Protein AF-A0A2M7DJ38-F1 (afdb_monomer_lite)

Structure (mmCIF, N/CA/C/O backbone):
data_AF-A0A2M7DJ38-F1
#
_entry.id   AF-A0A2M7DJ38-F1
#
loop_
_atom_site.group_PDB
_atom_site.id
_atom_site.type_symbol
_atom_site.label_atom_id
_atom_site.label_alt_id
_atom_site.label_comp_id
_atom_site.label_asym_id
_atom_site.label_entity_id
_atom_site.label_seq_id
_atom_site.pdbx_PDB_ins_code
_atom_site.Cartn_x
_atom_site.Cartn_y
_atom_site.Cartn_z
_atom_site.occupancy
_atom_site.B_iso_or_equiv
_atom_site.auth_seq_id
_atom_site.auth_comp_id
_atom_site.auth_asym_id
_atom_site.auth_atom_id
_atom_site.pdbx_PDB_model_num
ATOM 1 N N . MET A 1 1 ? -18.572 -9.466 9.621 1.00 60.94 1 MET A N 1
ATOM 2 C CA . MET A 1 1 ? -17.512 -9.680 10.631 1.00 60.94 1 MET A CA 1
ATOM 3 C C . MET A 1 1 ? -16.347 -8.767 10.285 1.00 60.94 1 MET A C 1
ATOM 5 O O . MET A 1 1 ? -15.605 -9.072 9.362 1.00 60.94 1 MET A O 1
ATOM 9 N N . TYR A 1 2 ? -16.219 -7.627 10.958 1.00 68.62 2 TYR A N 1
ATOM 10 C CA . TYR A 1 2 ? -15.214 -6.593 10.661 1.00 68.62 2 TYR A CA 1
ATOM 11 C C . TYR A 1 2 ? -13.769 -7.112 10.737 1.00 68.62 2 TYR A C 1
ATOM 13 O O . TYR A 1 2 ? -12.915 -6.686 9.970 1.00 68.62 2 TYR A O 1
ATOM 21 N N . TRP A 1 3 ? -13.540 -8.153 11.537 1.00 71.50 3 TRP A N 1
ATOM 22 C CA . TRP A 1 3 ? -12.306 -8.942 11.564 1.00 71.50 3 TRP A CA 1
ATOM 23 C C . TRP A 1 3 ? -11.920 -9.588 10.222 1.00 71.50 3 TRP A C 1
ATOM 25 O O . TRP A 1 3 ? -10.745 -9.636 9.875 1.00 71.50 3 TRP A O 1
ATOM 35 N N . PHE A 1 4 ? -12.893 -10.053 9.430 1.00 78.56 4 PHE A N 1
ATOM 36 C CA . PHE A 1 4 ? -12.621 -10.616 8.102 1.00 78.56 4 PHE A CA 1
ATOM 37 C C . PHE A 1 4 ? -12.141 -9.534 7.128 1.00 78.56 4 PHE A C 1
ATOM 39 O O . PHE A 1 4 ? -11.208 -9.757 6.365 1.00 78.56 4 PHE A O 1
ATOM 46 N N . LEU A 1 5 ? -12.738 -8.338 7.194 1.00 80.19 5 LEU A N 1
ATOM 47 C CA . LEU A 1 5 ? -12.307 -7.182 6.399 1.00 80.19 5 LEU A CA 1
ATOM 48 C C . LEU A 1 5 ? -10.890 -6.738 6.784 1.00 80.19 5 LEU A C 1
ATOM 50 O O . LEU A 1 5 ? -10.127 -6.342 5.911 1.00 80.19 5 LEU A O 1
ATOM 54 N N . LEU A 1 6 ? -10.529 -6.862 8.063 1.00 80.31 6 LEU A N 1
ATOM 55 C CA . LEU A 1 6 ? -9.195 -6.558 8.579 1.00 80.31 6 LEU A CA 1
ATOM 56 C C . LEU A 1 6 ? -8.140 -7.535 8.036 1.00 80.31 6 LEU A C 1
ATOM 58 O O . LEU A 1 6 ? -7.122 -7.112 7.495 1.00 80.31 6 LEU A O 1
ATOM 62 N N . ILE A 1 7 ? -8.430 -8.841 8.067 1.00 82.50 7 ILE A N 1
ATOM 63 C CA . ILE A 1 7 ? -7.574 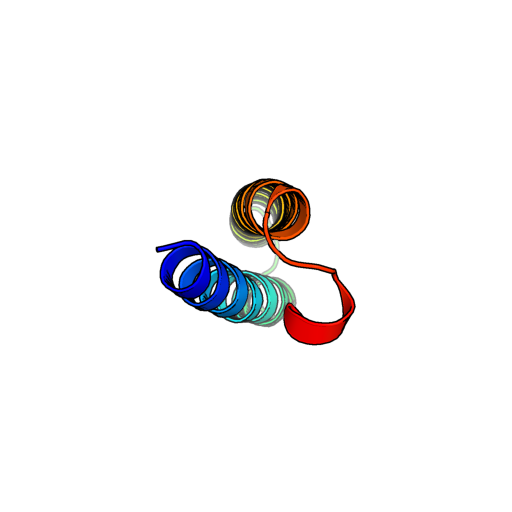-9.874 7.456 1.00 82.50 7 ILE A CA 1
ATOM 64 C C . ILE A 1 7 ? -7.400 -9.626 5.952 1.00 82.50 7 ILE A C 1
ATOM 66 O O . ILE A 1 7 ? -6.292 -9.731 5.427 1.00 82.50 7 ILE A O 1
ATOM 70 N N . VAL A 1 8 ? -8.479 -9.262 5.253 1.00 84.81 8 VAL A N 1
ATOM 71 C CA . VAL A 1 8 ? -8.421 -8.916 3.827 1.00 84.81 8 VAL A CA 1
ATOM 72 C C . VAL A 1 8 ? -7.585 -7.650 3.599 1.00 84.81 8 VAL A C 1
ATOM 74 O O . VAL A 1 8 ? -6.765 -7.640 2.684 1.00 84.81 8 VAL A O 1
ATOM 77 N N . ALA A 1 9 ? -7.721 -6.614 4.432 1.00 83.31 9 ALA A N 1
ATOM 78 C CA . ALA A 1 9 ? -6.921 -5.389 4.340 1.00 83.31 9 ALA A CA 1
ATOM 79 C C . ALA A 1 9 ? -5.416 -5.664 4.514 1.00 83.31 9 ALA A C 1
ATOM 81 O O . ALA A 1 9 ? -4.616 -5.187 3.706 1.00 83.31 9 ALA A O 1
ATOM 82 N N . GLY A 1 10 ? -5.042 -6.503 5.488 1.00 84.38 10 GLY A N 1
ATOM 83 C CA . GLY A 1 10 ? -3.656 -6.942 5.692 1.00 84.38 10 GLY A CA 1
ATOM 84 C C . GLY A 1 10 ? -3.109 -7.784 4.531 1.00 84.38 10 GLY A C 1
ATOM 85 O O . GLY A 1 10 ? -1.963 -7.621 4.121 1.00 84.38 10 GLY A O 1
ATOM 86 N N . LEU A 1 11 ? -3.936 -8.634 3.913 1.00 86.44 11 LEU A N 1
ATOM 87 C CA . LEU A 1 11 ? -3.565 -9.361 2.690 1.00 86.44 11 LEU A CA 1
ATOM 88 C C . LEU A 1 11 ? -3.297 -8.418 1.509 1.00 86.44 11 LEU A C 1
ATOM 90 O O . LEU A 1 11 ? -2.339 -8.623 0.759 1.00 86.44 11 LEU A O 1
ATOM 94 N N . PHE A 1 12 ? -4.105 -7.366 1.357 1.00 85.94 12 PHE A N 1
ATOM 95 C CA . PHE A 1 12 ? -3.855 -6.322 0.362 1.00 85.94 12 PHE A CA 1
ATOM 96 C C . PHE A 1 12 ? -2.573 -5.534 0.652 1.00 85.94 12 PHE A C 1
ATOM 98 O O . PHE A 1 12 ? -1.925 -5.074 -0.290 1.00 85.94 12 PHE A O 1
ATOM 105 N N . GLU A 1 13 ? -2.177 -5.423 1.922 1.00 85.12 13 GLU A N 1
ATOM 106 C CA . GLU A 1 13 ? -0.915 -4.803 2.322 1.00 85.12 13 GLU A CA 1
ATOM 107 C C . GLU A 1 13 ? 0.293 -5.573 1.775 1.00 85.12 13 GLU A C 1
ATOM 109 O O . GLU A 1 13 ? 1.156 -5.022 1.086 1.00 85.12 13 GLU A O 1
ATOM 114 N N . VAL A 1 14 ? 0.282 -6.895 1.960 1.00 87.19 14 VAL A N 1
ATOM 115 C CA . VAL A 1 14 ? 1.293 -7.795 1.390 1.00 87.19 14 VAL A CA 1
ATOM 116 C C . VAL A 1 14 ? 1.260 -7.762 -0.142 1.00 87.19 14 VAL A C 1
ATOM 118 O O . VAL A 1 14 ? 2.313 -7.756 -0.783 1.00 87.19 14 VAL A O 1
ATOM 121 N N . ALA A 1 15 ? 0.068 -7.693 -0.745 1.00 85.81 15 ALA A N 1
ATOM 122 C CA . ALA A 1 15 ? -0.088 -7.631 -2.195 1.00 85.81 15 ALA A CA 1
ATOM 123 C C . ALA A 1 15 ? 0.523 -6.355 -2.794 1.00 85.81 15 ALA A C 1
ATOM 125 O O . ALA A 1 15 ? 1.245 -6.446 -3.789 1.00 85.81 15 ALA A O 1
ATOM 126 N N . PHE A 1 16 ? 0.306 -5.177 -2.193 1.00 84.25 16 PHE A N 1
ATOM 127 C CA . PHE A 1 16 ? 0.910 -3.940 -2.696 1.00 84.25 16 PHE A CA 1
ATOM 128 C C . PHE A 1 16 ? 2.422 -3.890 -2.427 1.00 84.25 16 PHE A C 1
ATOM 130 O O . PHE A 1 16 ? 3.170 -3.367 -3.257 1.00 84.25 16 PHE A O 1
ATOM 137 N N . ALA A 1 17 ? 2.900 -4.455 -1.311 1.00 86.19 17 ALA A N 1
ATOM 138 C CA . ALA A 1 17 ? 4.328 -4.536 -1.002 1.00 86.19 17 ALA A CA 1
ATOM 139 C C . ALA A 1 17 ? 5.0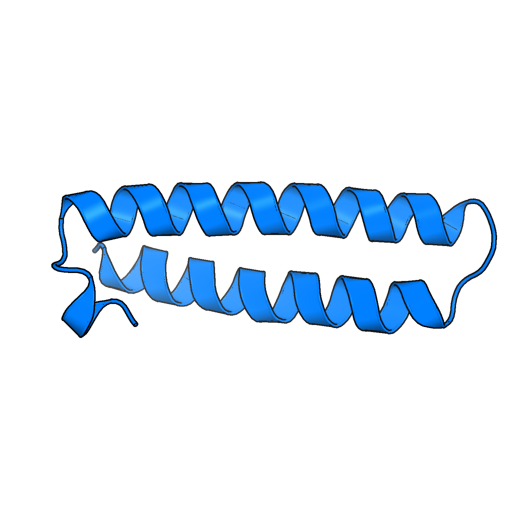58 -5.457 -1.992 1.00 86.19 17 ALA A C 1
ATOM 141 O O . ALA A 1 17 ? 6.122 -5.109 -2.512 1.00 86.19 17 ALA A O 1
ATOM 142 N N . PHE A 1 18 ? 4.439 -6.589 -2.345 1.00 86.31 18 PHE A N 1
ATOM 143 C CA . PHE A 1 18 ? 4.883 -7.439 -3.448 1.00 86.31 18 PHE A CA 1
ATOM 144 C C . PHE A 1 18 ? 4.873 -6.672 -4.776 1.00 86.31 18 PHE A C 1
ATOM 146 O O . PHE A 1 18 ? 5.784 -6.825 -5.592 1.00 86.31 18 PHE A O 1
ATOM 153 N N . CYS A 1 19 ? 3.885 -5.791 -4.956 1.00 85.06 19 CYS A N 1
ATOM 154 C CA . CYS A 1 19 ? 3.736 -4.943 -6.129 1.00 85.06 19 CYS A CA 1
ATOM 155 C C . CYS A 1 19 ? 4.912 -3.995 -6.347 1.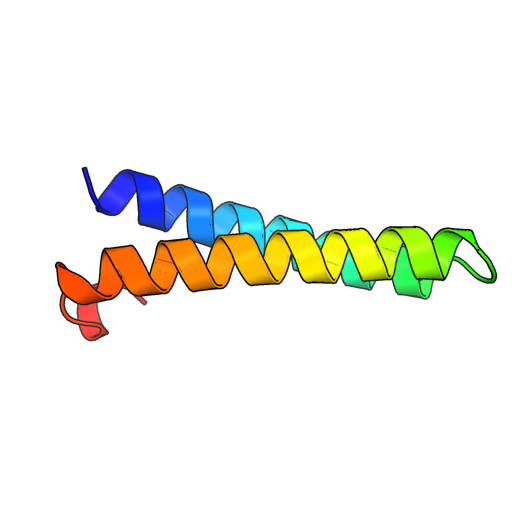00 85.06 19 CYS A C 1
ATOM 157 O O . CYS A 1 19 ? 5.536 -4.002 -7.409 1.00 85.06 19 CYS A O 1
ATOM 159 N N . LEU A 1 20 ? 5.286 -3.267 -5.299 1.00 82.50 20 LEU A N 1
ATOM 160 C CA . LEU A 1 20 ? 6.482 -2.428 -5.266 1.00 82.50 20 LEU A CA 1
ATOM 161 C C . LEU A 1 20 ? 7.770 -3.239 -5.442 1.00 82.50 20 LEU A C 1
ATOM 163 O O . LEU A 1 20 ? 8.666 -2.829 -6.182 1.00 82.50 20 LEU A O 1
ATOM 167 N N . GLY A 1 21 ? 7.852 -4.404 -4.795 1.00 85.88 21 GLY A N 1
ATOM 168 C CA . GLY A 1 21 ? 8.994 -5.304 -4.910 1.00 85.88 21 GLY A CA 1
ATOM 169 C C . GLY A 1 21 ? 9.239 -5.720 -6.356 1.00 85.88 21 GLY A C 1
ATOM 170 O O . GLY A 1 21 ? 10.357 -5.598 -6.845 1.00 85.88 21 GLY A O 1
ATOM 171 N N . LYS A 1 22 ? 8.189 -6.141 -7.069 1.00 82.88 22 LYS A N 1
ATOM 172 C CA . LYS A 1 22 ? 8.277 -6.532 -8.480 1.00 82.88 22 LYS A CA 1
ATOM 173 C C . LYS A 1 22 ? 8.486 -5.330 -9.392 1.00 82.88 22 LYS A C 1
ATOM 175 O O . LYS A 1 22 ? 9.320 -5.449 -10.285 1.00 82.88 22 LYS A O 1
ATOM 180 N N . ALA A 1 23 ? 7.832 -4.191 -9.130 1.00 82.00 23 ALA A N 1
ATOM 181 C CA . ALA A 1 23 ? 8.018 -2.938 -9.869 1.00 82.00 23 ALA A CA 1
ATOM 182 C C . ALA A 1 23 ? 9.496 -2.526 -9.942 1.00 82.00 23 ALA A C 1
ATOM 184 O O . ALA A 1 23 ? 9.964 -2.105 -10.993 1.00 82.00 23 ALA A O 1
ATOM 185 N N . LYS A 1 24 ? 10.264 -2.732 -8.865 1.00 78.44 24 LYS A N 1
ATOM 186 C CA . LYS A 1 24 ? 11.692 -2.387 -8.801 1.00 78.44 24 LYS A CA 1
ATOM 187 C C . LYS A 1 24 ? 12.583 -3.177 -9.777 1.00 78.44 24 LYS A C 1
ATOM 189 O O . LYS A 1 24 ? 13.671 -2.713 -10.103 1.00 78.44 24 LYS A O 1
ATOM 194 N N . TYR A 1 25 ? 12.143 -4.352 -10.237 1.00 78.44 25 TYR A N 1
ATOM 195 C CA . TYR A 1 25 ? 12.894 -5.207 -11.171 1.00 78.44 25 TYR A CA 1
ATOM 196 C C . TYR A 1 25 ? 12.436 -5.083 -12.629 1.00 78.44 25 TYR A C 1
ATOM 198 O O . TYR A 1 25 ? 13.044 -5.691 -13.509 1.00 78.44 25 TYR A O 1
ATOM 206 N N . VAL A 1 26 ? 11.360 -4.344 -12.902 1.00 81.44 26 VAL A N 1
ATOM 207 C CA . VAL A 1 26 ? 10.818 -4.16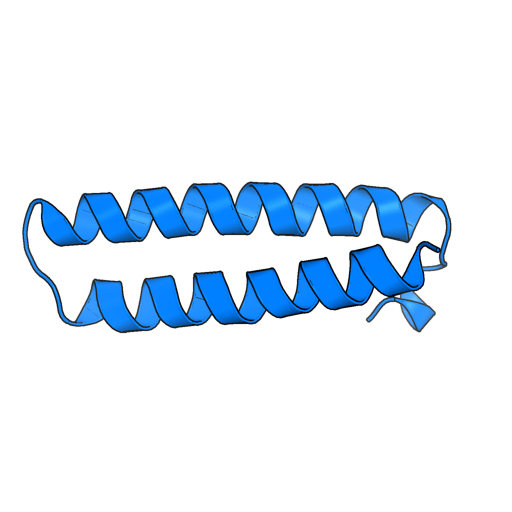0 -14.254 1.00 81.44 26 VAL A CA 1
ATOM 208 C C . VAL A 1 26 ? 10.993 -2.713 -14.699 1.00 81.44 26 VAL A C 1
ATOM 210 O O . VAL A 1 26 ? 10.746 -1.782 -13.941 1.00 81.44 26 VAL A O 1
ATOM 213 N N . THR A 1 27 ? 11.374 -2.517 -15.960 1.00 77.56 27 THR A N 1
ATOM 214 C CA . THR A 1 27 ? 11.605 -1.189 -16.549 1.00 77.56 27 THR A CA 1
ATOM 215 C C . THR A 1 27 ? 10.704 -1.006 -17.771 1.00 77.56 27 THR A C 1
ATOM 217 O O . THR A 1 27 ? 10.460 -1.956 -18.514 1.00 77.56 27 THR A O 1
ATOM 220 N N . GLY A 1 28 ? 10.187 0.208 -17.987 1.00 80.56 28 GLY A N 1
ATOM 221 C CA . GLY A 1 28 ? 9.284 0.531 -19.103 1.00 80.56 28 GLY A CA 1
ATOM 222 C C . GLY A 1 28 ? 7.799 0.358 -18.757 1.00 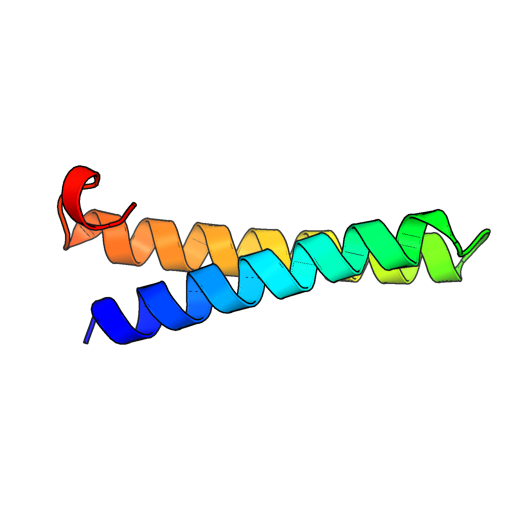80.56 28 GLY A C 1
ATOM 223 O O . GLY A 1 28 ? 7.393 0.562 -17.615 1.00 80.56 28 GLY A O 1
ATOM 224 N N . SER A 1 29 ? 6.963 -0.021 -19.728 1.00 78.38 29 SER A N 1
ATOM 225 C CA . SER A 1 29 ? 5.496 -0.075 -19.560 1.00 78.38 29 SER A CA 1
ATOM 226 C C . SER A 1 29 ? 5.015 -1.050 -18.475 1.00 78.38 29 SER A C 1
ATOM 228 O O . SER A 1 29 ? 3.956 -0.850 -17.885 1.00 78.38 29 SER A O 1
ATOM 230 N N . ILE A 1 30 ? 5.804 -2.081 -18.160 1.00 82.31 30 ILE A N 1
ATOM 231 C CA . ILE A 1 30 ? 5.476 -3.074 -17.124 1.00 82.31 30 ILE A CA 1
ATOM 232 C C . ILE A 1 30 ? 5.596 -2.469 -15.714 1.00 82.31 30 ILE A C 1
ATOM 234 O O . ILE A 1 30 ? 4.819 -2.829 -14.832 1.00 82.31 30 ILE A O 1
ATOM 238 N N . HIS A 1 31 ? 6.497 -1.499 -15.509 1.00 82.62 31 HIS A N 1
ATOM 239 C CA . HIS A 1 31 ? 6.578 -0.738 -14.258 1.00 82.62 31 HIS A CA 1
ATOM 240 C C . HIS A 1 31 ? 5.291 0.053 -14.011 1.00 82.62 31 HIS A C 1
ATOM 242 O O . HIS A 1 31 ? 4.741 -0.001 -12.917 1.00 82.62 31 HIS A O 1
ATOM 248 N N . LEU A 1 32 ? 4.770 0.744 -15.033 1.00 83.06 32 LEU A N 1
ATOM 249 C CA . LEU A 1 32 ? 3.502 1.478 -14.934 1.00 83.06 32 LEU A CA 1
ATOM 250 C C . LEU A 1 32 ? 2.327 0.550 -14.609 1.00 83.06 32 LEU A C 1
ATOM 252 O O . LEU A 1 32 ? 1.481 0.912 -13.798 1.00 83.06 32 LEU A O 1
ATOM 256 N N . PHE A 1 33 ? 2.304 -0.657 -15.180 1.00 85.50 33 PHE A N 1
ATOM 257 C CA . PHE A 1 33 ? 1.280 -1.656 -14.872 1.00 85.50 33 PHE A CA 1
ATOM 258 C C . PHE A 1 33 ? 1.344 -2.119 -13.406 1.00 85.50 33 PHE A C 1
ATOM 260 O O . PHE A 1 33 ? 0.321 -2.148 -12.723 1.00 85.50 33 PHE A O 1
ATOM 267 N N . TRP A 1 34 ? 2.545 -2.407 -12.889 1.00 85.81 34 TRP A N 1
ATOM 268 C CA . TRP A 1 34 ? 2.749 -2.726 -11.469 1.00 85.81 34 TRP A CA 1
ATOM 269 C C . TRP A 1 34 ? 2.421 -1.534 -10.553 1.00 85.81 34 TRP A C 1
ATOM 271 O O . TRP A 1 34 ? 1.804 -1.714 -9.509 1.00 85.81 34 TRP A O 1
ATOM 281 N N . MET A 1 35 ? 2.753 -0.306 -10.953 1.00 84.56 35 MET A N 1
ATOM 282 C CA . MET A 1 35 ? 2.460 0.905 -10.178 1.00 84.56 35 MET A CA 1
ATOM 283 C C . MET A 1 35 ? 0.956 1.225 -10.144 1.00 84.56 35 MET A C 1
ATOM 285 O O . MET A 1 35 ? 0.437 1.671 -9.121 1.00 84.56 35 MET A O 1
ATOM 289 N N . PHE A 1 36 ? 0.234 0.932 -11.228 1.00 88.50 36 PHE A N 1
ATOM 290 C CA . PHE A 1 36 ? -1.225 1.004 -11.268 1.00 88.50 36 PHE A CA 1
ATOM 291 C C . PHE A 1 36 ? -1.865 -0.068 -10.374 1.00 88.50 36 PHE A C 1
ATOM 293 O O . PHE A 1 36 ? -2.756 0.242 -9.584 1.00 88.50 36 PHE A O 1
ATOM 300 N N . GLY A 1 37 ? -1.364 -1.308 -10.427 1.00 87.00 37 GLY A N 1
ATOM 301 C CA . GLY A 1 37 ? -1.785 -2.387 -9.526 1.00 87.00 37 GLY A CA 1
ATOM 302 C C . GLY A 1 37 ? -1.559 -2.048 -8.048 1.00 87.00 37 GLY A C 1
ATOM 303 O O . GLY A 1 37 ? -2.441 -2.291 -7.222 1.00 87.00 37 GLY A O 1
ATOM 304 N N . PHE A 1 38 ? -0.429 -1.411 -7.728 1.00 87.81 38 PHE A N 1
ATOM 305 C CA . PHE A 1 38 ? -0.125 -0.889 -6.395 1.00 87.81 38 PHE A CA 1
ATOM 306 C C . PHE A 1 38 ? -1.168 0.138 -5.948 1.00 87.81 38 PHE A C 1
ATOM 308 O O . PHE A 1 38 ? -1.713 0.012 -4.854 1.00 87.81 38 PHE A O 1
ATOM 315 N N . LEU A 1 39 ? -1.488 1.116 -6.799 1.00 88.31 39 LEU A N 1
ATOM 316 C CA . LEU A 1 39 ? -2.431 2.184 -6.466 1.00 88.31 39 LEU A CA 1
ATOM 317 C C . LEU A 1 39 ? -3.843 1.637 -6.217 1.00 88.31 39 LEU A C 1
ATOM 319 O O . LEU A 1 39 ? -4.495 2.035 -5.254 1.00 88.31 39 LEU A O 1
ATOM 323 N N . VAL A 1 40 ? -4.287 0.674 -7.030 1.00 90.75 40 VAL A N 1
ATOM 324 C CA . VAL A 1 40 ? -5.575 -0.009 -6.842 1.00 90.75 40 VAL A CA 1
ATOM 325 C C . VAL A 1 40 ? -5.590 -0.816 -5.540 1.00 90.75 40 VAL A C 1
ATOM 327 O O . VAL A 1 40 ? -6.525 -0.677 -4.753 1.00 90.75 40 VAL A O 1
ATOM 330 N N . CYS A 1 41 ? -4.552 -1.616 -5.267 1.00 87.81 41 CYS A N 1
ATOM 331 C CA . CYS A 1 41 ? -4.465 -2.400 -4.029 1.00 87.81 41 CYS A CA 1
ATOM 332 C C . CYS A 1 41 ? -4.426 -1.507 -2.782 1.00 87.81 41 CYS A C 1
ATOM 334 O O . CYS A 1 41 ? -5.101 -1.800 -1.795 1.00 87.81 41 CYS A O 1
ATOM 336 N N . LEU A 1 42 ? -3.687 -0.397 -2.841 1.00 87.75 42 LEU A N 1
ATOM 337 C CA . LEU A 1 42 ? -3.601 0.582 -1.761 1.00 87.75 42 LEU A CA 1
ATOM 338 C C . LEU A 1 42 ? -4.951 1.262 -1.514 1.00 87.75 42 LEU A C 1
ATOM 340 O O . LEU A 1 42 ? -5.383 1.357 -0.367 1.00 87.75 42 LEU A O 1
ATOM 344 N N . ALA A 1 43 ? -5.646 1.686 -2.574 1.00 90.06 43 ALA A N 1
ATOM 345 C CA . ALA A 1 43 ? -6.965 2.304 -2.457 1.00 90.06 43 ALA A CA 1
ATOM 346 C C . ALA A 1 43 ? -7.986 1.346 -1.822 1.00 90.06 43 ALA A C 1
ATOM 348 O O . ALA A 1 43 ? -8.757 1.748 -0.947 1.00 90.06 43 ALA A O 1
ATOM 349 N N . ILE A 1 44 ? -7.963 0.069 -2.217 1.00 88.00 44 ILE A N 1
ATOM 350 C CA . ILE A 1 44 ? -8.837 -0.967 -1.655 1.00 88.00 44 ILE A CA 1
ATOM 351 C C . ILE A 1 44 ? -8.505 -1.211 -0.178 1.00 88.00 44 ILE A C 1
ATOM 353 O O . ILE A 1 44 ? -9.420 -1.199 0.647 1.00 88.00 44 ILE A O 1
ATOM 357 N N . SER A 1 45 ? -7.221 -1.370 0.164 1.00 84.62 45 SER A N 1
ATOM 358 C CA . SER A 1 45 ? -6.767 -1.591 1.545 1.00 84.62 45 SER A CA 1
ATOM 359 C C . SER A 1 45 ? -7.184 -0.447 2.472 1.00 84.62 45 SER A C 1
ATOM 361 O O . SER A 1 45 ? -7.844 -0.679 3.484 1.00 84.62 45 SER A O 1
ATOM 363 N N . MET A 1 46 ? -6.914 0.801 2.076 1.00 84.69 46 MET A N 1
ATOM 364 C CA . MET A 1 46 ? -7.273 1.983 2.867 1.00 84.69 46 MET A CA 1
ATOM 365 C C . MET A 1 46 ? -8.786 2.150 3.025 1.00 84.69 46 MET A C 1
ATOM 367 O O . MET A 1 46 ? -9.255 2.515 4.100 1.00 84.69 46 MET A O 1
ATOM 371 N N . THR A 1 47 ? -9.573 1.845 1.989 1.00 86.44 47 THR A N 1
ATOM 372 C CA . THR A 1 47 ? -11.044 1.921 2.064 1.00 86.44 47 THR A CA 1
ATOM 373 C C . THR A 1 47 ? -11.613 0.868 3.017 1.00 86.44 47 THR A C 1
ATOM 375 O O . THR A 1 47 ? -12.531 1.148 3.792 1.00 86.44 47 THR A O 1
ATOM 378 N N . LEU A 1 48 ? -11.062 -0.347 2.977 1.00 84.69 48 LEU A N 1
ATOM 379 C CA . LEU A 1 48 ? -11.406 -1.431 3.896 1.00 84.69 48 LEU A CA 1
ATOM 380 C C . LEU A 1 48 ? -11.053 -1.073 5.337 1.00 84.69 48 LEU A C 1
ATOM 382 O O . LEU A 1 48 ? -11.911 -1.182 6.210 1.00 84.69 48 LEU A O 1
ATOM 386 N N . LEU A 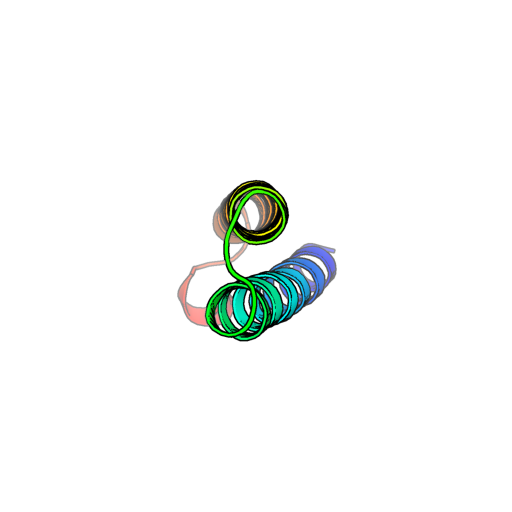1 49 ? -9.828 -0.601 5.570 1.00 82.50 49 LEU A N 1
ATOM 387 C CA . LEU A 1 49 ? -9.356 -0.196 6.889 1.00 82.50 49 LEU A CA 1
ATOM 388 C C . LEU A 1 49 ? -10.202 0.953 7.440 1.00 82.50 49 LEU A C 1
ATOM 390 O O . LEU A 1 49 ? -10.658 0.869 8.576 1.00 82.50 49 LEU A O 1
ATOM 394 N N . TYR A 1 50 ? -10.531 1.951 6.615 1.00 83.31 50 TYR A N 1
ATOM 395 C CA . TYR A 1 50 ? -11.450 3.025 6.989 1.00 83.31 50 TYR A CA 1
ATOM 396 C C . TYR A 1 50 ? -12.797 2.475 7.479 1.00 83.31 50 TYR A C 1
ATOM 398 O O . TYR A 1 50 ? -13.239 2.816 8.576 1.00 83.31 50 TYR A O 1
ATOM 406 N N . LYS A 1 51 ? -13.416 1.548 6.734 1.00 81.69 51 LYS A N 1
ATOM 407 C CA . LYS A 1 51 ? -14.667 0.901 7.164 1.00 81.69 51 LYS A CA 1
ATOM 408 C C . LYS A 1 51 ? -14.527 0.093 8.453 1.00 81.69 51 LYS A C 1
ATOM 410 O O . LYS A 1 51 ? -15.463 0.064 9.242 1.00 81.69 51 LYS A O 1
ATOM 415 N N . VAL A 1 52 ? -13.390 -0.561 8.673 1.00 80.69 52 VAL A N 1
ATOM 416 C CA . VAL A 1 52 ? -13.132 -1.330 9.898 1.00 80.69 52 VAL A CA 1
ATOM 417 C C . VAL A 1 52 ? -12.934 -0.400 11.097 1.00 80.69 52 VAL A C 1
ATOM 419 O O . VAL A 1 52 ? -13.503 -0.649 12.156 1.00 80.69 52 VAL A O 1
ATOM 422 N N . THR A 1 53 ? -12.213 0.710 10.926 1.00 76.31 53 THR A N 1
ATOM 423 C CA . THR A 1 53 ? -11.972 1.699 11.992 1.00 76.31 53 THR A CA 1
ATOM 424 C C . THR A 1 53 ? -13.215 2.478 12.419 1.00 76.31 53 THR A C 1
ATOM 426 O O . THR A 1 53 ? -13.231 3.033 13.513 1.00 76.31 53 THR A O 1
ATOM 429 N N . GLN A 1 54 ? -14.272 2.510 11.598 1.00 77.94 54 GLN A N 1
ATOM 430 C CA . GLN A 1 54 ? -15.563 3.076 12.011 1.00 77.94 54 GLN A CA 1
ATOM 431 C C . GLN A 1 54 ? -16.264 2.237 13.087 1.00 77.94 54 GLN A C 1
ATOM 433 O O . GLN A 1 54 ? -17.073 2.772 13.840 1.00 77.94 54 GLN A O 1
ATOM 438 N N . GLU A 1 55 ? -15.961 0.942 13.164 1.00 72.50 55 GLU A N 1
ATOM 439 C CA . GLU A 1 55 ? -16.614 0.015 14.091 1.00 72.50 55 GLU A CA 1
ATOM 440 C C . GLU A 1 55 ? -15.690 -0.513 15.189 1.00 72.50 55 GLU A C 1
ATOM 442 O O . GLU A 1 55 ? -16.155 -0.841 16.279 1.00 72.50 55 GLU A O 1
ATOM 447 N N . ILE A 1 56 ? -14.384 -0.590 14.924 1.00 69.25 56 ILE A N 1
ATOM 448 C CA . ILE A 1 56 ? -13.389 -1.095 15.869 1.00 69.25 56 ILE A CA 1
ATOM 449 C C . ILE A 1 56 ? -12.447 0.053 16.257 1.00 69.25 56 ILE A C 1
ATOM 451 O O . ILE A 1 56 ? -11.893 0.702 15.365 1.00 69.25 56 ILE A O 1
ATOM 455 N N . PRO A 1 57 ? -12.219 0.311 17.560 1.00 70.00 57 PRO A N 1
ATOM 456 C CA . PRO A 1 57 ? -11.240 1.301 17.988 1.00 70.00 57 PRO A CA 1
ATOM 457 C C . PRO A 1 57 ? -9.856 0.959 17.428 1.00 70.00 57 PRO A C 1
ATOM 459 O O . PRO A 1 57 ? -9.411 -0.189 17.461 1.00 70.00 57 PRO A O 1
ATOM 462 N N . ILE A 1 58 ? -9.163 1.983 16.928 1.00 64.19 58 ILE A N 1
ATOM 463 C CA . ILE A 1 58 ? -7.939 1.836 16.126 1.00 64.19 58 ILE A CA 1
ATOM 464 C C . ILE A 1 58 ? -6.812 1.083 16.853 1.00 64.19 58 ILE A C 1
ATOM 466 O O . ILE A 1 58 ? -5.980 0.459 16.211 1.00 64.19 58 ILE A O 1
ATOM 470 N N . GLY A 1 59 ? -6.825 1.081 18.192 1.00 62.00 59 GLY A N 1
ATOM 471 C CA . GLY A 1 59 ? -5.855 0.372 19.033 1.00 62.00 59 GLY A CA 1
ATOM 472 C C . GLY A 1 59 ? -6.044 -1.147 19.125 1.00 62.00 59 GLY A C 1
ATOM 473 O O . GLY A 1 59 ? -5.194 -1.815 19.697 1.00 62.00 59 GLY A O 1
ATOM 474 N N . THR A 1 60 ? -7.139 -1.703 18.601 1.00 61.62 60 THR A N 1
ATOM 475 C CA . THR A 1 60 ? -7.334 -3.162 18.445 1.00 61.62 60 THR A CA 1
ATOM 476 C C . THR A 1 60 ? -7.293 -3.589 16.978 1.00 61.62 60 THR A C 1
ATOM 478 O O . THR A 1 60 ? -7.325 -4.780 16.682 1.00 61.62 60 THR A O 1
ATOM 481 N N . ALA A 1 61 ? -7.296 -2.616 16.064 1.00 56.44 61 ALA A N 1
ATOM 482 C CA . ALA A 1 61 ? -7.343 -2.848 14.629 1.00 56.44 61 ALA A CA 1
ATOM 483 C C . ALA A 1 61 ? -5.956 -2.854 13.959 1.00 56.44 61 ALA A C 1
ATOM 485 O O . ALA A 1 61 ? -5.867 -3.192 12.781 1.00 56.44 61 ALA A O 1
ATOM 486 N N . TYR A 1 62 ? -4.915 -2.469 14.702 1.00 52.53 62 TYR A N 1
ATOM 487 C CA . TYR A 1 62 ? -3.503 -2.480 14.314 1.00 52.53 62 TYR A CA 1
ATOM 488 C C . TYR A 1 62 ? -2.782 -3.636 15.009 1.00 52.53 62 TYR A C 1
ATOM 490 O O . TYR A 1 62 ? -1.901 -4.245 14.367 1.00 52.53 62 TYR A O 1
#

Secondary structure (DSSP, 8-state):
-HHHHHHHHHHHHHHHHHHHHHHTT--SHHHHHHHHHHHHHHHHHHHHHHHHHTTS-HHHH-

Sequence (62 aa):
MYWFLLIVAGLFEVAFAFCLGKAKYVTGSIHLFWMFGFLVCLAISMTLLYKVTQEIPIGTAY

Foldseek 3Di:
DLVVLLVVLVVLVVVLVVLVVVLVVDDDPVVVVSVVSNVVSNVSSVVSLVVSCVPDPVVVSD

Radius of gyration: 13.65 Å; chains: 1; bounding box: 30×14×39 Å

pLDDT: mean 80.43, std 8.42, range [52.53, 90.75]